Protein AF-A0A9W6NTZ9-F1 (afdb_monomer)

Radius of gyration: 12.87 Å; Cα contacts (8 Å, |Δi|>4): 51; chains: 1; bounding box: 33×21×36 Å

Organism: NCBI:txid53360

Secondary structure (DSSP, 8-state):
-HHHHHHHHHHHHHHHHHHHHHTTS---HHHHHHHHHHHHHHHHHGGG--HHHHHHHHHHHHHHHHHHHSPP-TT--

Solvent-accessible surface area (backbone atoms only — not comparable to full-atom values): 4473 Å² total; per-residue (Å²): 114,66,71,60,56,53,52,51,49,48,54,52,49,50,51,52,52,53,46,20,62,74,52,77,60,32,57,57,69,70,59,46,55,50,50,54,53,49,46,57,49,47,68,68,51,45,82,80,44,57,77,69,57,31,57,52,53,47,54,54,47,53,54,47,53,52,63,68,69,41,73,55,64,89,80,81,120

pLDDT: mean 88.34, std 12.52, range [47.72, 97.06]

Nearest PDB structures (foldseek):
  8c45-assembly1_A  TM=7.413E-01  e=6.107E+00  Salmonella enterica subsp. enterica serovar Typhimurium str. D23580
  3kbt-assembly1_A  TM=5.741E-01  e=6.107E+00  Homo sapiens

Structure (mmCIF, N/CA/C/O backbone):
data_AF-A0A9W6NTZ9-F1
#
_entry.id   AF-A0A9W6NTZ9-F1
#
loop_
_atom_site.group_PDB
_atom_site.id
_atom_site.type_symbol
_atom_site.label_atom_id
_atom_site.label_alt_id
_atom_site.label_comp_id
_atom_site.label_asym_id
_atom_site.label_entity_id
_atom_site.label_seq_id
_atom_site.pdbx_PDB_ins_code
_atom_site.Cartn_x
_atom_site.Cartn_y
_atom_site.Cartn_z
_atom_site.occupancy
_atom_site.B_iso_or_equiv
_atom_site.auth_seq_id
_atom_site.auth_comp_id
_atom_site.auth_asym_id
_atom_site.auth_atom_id
_atom_site.pdbx_PDB_model_num
ATOM 1 N N . MET A 1 1 ? 19.076 -6.892 -4.816 1.00 52.97 1 MET A N 1
ATOM 2 C CA . MET A 1 1 ? 18.356 -6.998 -3.525 1.00 52.97 1 MET A CA 1
ATOM 3 C C . MET A 1 1 ? 16.979 -6.337 -3.558 1.00 52.97 1 MET A C 1
ATOM 5 O O . MET A 1 1 ? 16.192 -6.669 -2.686 1.00 52.97 1 MET A O 1
ATOM 9 N N . ALA A 1 2 ? 16.652 -5.505 -4.564 1.00 61.09 2 ALA A N 1
ATOM 10 C CA . ALA A 1 2 ? 15.346 -4.848 -4.703 1.00 61.09 2 ALA A CA 1
ATOM 11 C C . ALA A 1 2 ? 14.142 -5.785 -4.486 1.00 61.09 2 ALA A C 1
ATOM 13 O O . ALA A 1 2 ? 13.235 -5.433 -3.751 1.00 61.09 2 ALA A O 1
ATOM 14 N N . GLY A 1 3 ? 14.175 -7.021 -4.998 1.00 65.25 3 GLY A N 1
ATOM 15 C CA . GLY A 1 3 ? 13.072 -7.972 -4.804 1.00 65.25 3 GLY A CA 1
ATOM 16 C C . GLY A 1 3 ? 12.716 -8.290 -3.341 1.00 65.25 3 GLY A C 1
ATOM 17 O O . GLY A 1 3 ? 11.546 -8.491 -3.046 1.00 65.25 3 GLY A O 1
ATOM 18 N N . VAL A 1 4 ? 13.679 -8.299 -2.407 1.00 69.12 4 VAL A N 1
ATOM 19 C CA . VAL A 1 4 ? 13.383 -8.541 -0.977 1.00 69.12 4 VAL A CA 1
ATOM 20 C C . VAL A 1 4 ? 12.696 -7.325 -0.356 1.00 69.12 4 VAL A C 1
ATOM 22 O O . VAL A 1 4 ? 11.701 -7.485 0.344 1.00 69.12 4 VAL A O 1
ATOM 25 N N . GLU A 1 5 ? 13.169 -6.120 -0.677 1.00 82.69 5 GLU A N 1
ATOM 26 C CA . GLU A 1 5 ? 12.548 -4.861 -0.243 1.00 82.69 5 GLU A CA 1
ATOM 27 C C . GLU A 1 5 ? 11.118 -4.730 -0.786 1.00 82.69 5 GLU A C 1
ATOM 29 O O . GLU A 1 5 ? 10.199 -4.367 -0.059 1.00 82.69 5 GLU A O 1
ATOM 34 N N . MET A 1 6 ? 10.901 -5.114 -2.046 1.00 86.94 6 MET A N 1
ATOM 35 C CA . MET A 1 6 ? 9.588 -5.046 -2.689 1.00 86.94 6 MET A CA 1
ATOM 36 C C . MET A 1 6 ? 8.581 -6.053 -2.106 1.00 86.94 6 MET A C 1
ATOM 38 O O . MET A 1 6 ? 7.384 -5.765 -2.066 1.00 86.94 6 MET A O 1
ATOM 42 N N . VAL A 1 7 ? 9.036 -7.217 -1.625 1.00 90.31 7 VAL A N 1
ATOM 43 C CA . VAL A 1 7 ? 8.180 -8.186 -0.909 1.00 90.31 7 VAL A CA 1
ATOM 44 C C . VAL A 1 7 ? 7.800 -7.670 0.479 1.00 90.31 7 VAL A C 1
ATOM 46 O O . VAL A 1 7 ? 6.658 -7.842 0.90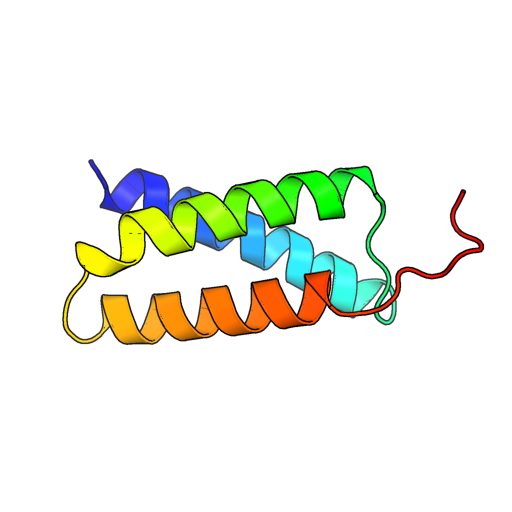1 1.00 90.31 7 VAL A O 1
ATOM 49 N N . VAL A 1 8 ? 8.731 -7.022 1.185 1.00 91.69 8 VAL A N 1
ATOM 50 C CA . VAL A 1 8 ? 8.436 -6.396 2.484 1.00 91.69 8 VAL A CA 1
ATOM 51 C C . VAL A 1 8 ? 7.435 -5.252 2.303 1.00 91.69 8 VAL A C 1
ATOM 53 O O . VAL A 1 8 ? 6.421 -5.222 2.996 1.00 91.69 8 VAL A O 1
ATOM 56 N N . LEU A 1 9 ? 7.649 -4.393 1.301 1.00 92.44 9 LEU A N 1
ATOM 57 C CA . LEU A 1 9 ? 6.726 -3.313 0.947 1.00 92.44 9 LEU A CA 1
ATOM 58 C C . LEU A 1 9 ? 5.321 -3.813 0.603 1.00 92.44 9 LEU A C 1
ATOM 60 O O . LEU A 1 9 ? 4.337 -3.208 1.026 1.00 92.44 9 LEU A O 1
ATOM 64 N N . ASP A 1 10 ? 5.218 -4.916 -0.138 1.00 94.81 10 ASP A N 1
ATOM 65 C CA . ASP A 1 10 ? 3.931 -5.544 -0.440 1.00 94.81 10 ASP A CA 1
ATOM 66 C C . ASP A 1 10 ? 3.201 -5.984 0.835 1.00 94.81 10 ASP A C 1
ATOM 68 O O . ASP A 1 10 ? 2.052 -5.594 1.056 1.00 94.81 10 ASP A O 1
ATOM 72 N N . ALA A 1 11 ? 3.886 -6.723 1.712 1.00 95.50 11 ALA A N 1
ATOM 73 C CA . ALA A 1 11 ? 3.307 -7.213 2.960 1.00 95.50 11 ALA A CA 1
ATOM 74 C C . ALA A 1 11 ? 2.856 -6.068 3.882 1.00 95.50 11 ALA A C 1
ATOM 76 O O . ALA A 1 11 ? 1.780 -6.132 4.486 1.00 95.50 11 ALA A O 1
ATOM 77 N N . ASP A 1 12 ? 3.653 -5.006 3.955 1.00 95.25 12 ASP A N 1
ATOM 78 C CA . ASP A 1 12 ? 3.386 -3.825 4.767 1.00 95.25 12 ASP A CA 1
ATOM 79 C C . ASP A 1 12 ? 2.158 -3.045 4.290 1.00 95.25 12 ASP A C 1
ATOM 81 O O . ASP A 1 12 ? 1.255 -2.732 5.081 1.00 95.25 12 ASP A O 1
ATOM 85 N N . VAL A 1 13 ? 2.079 -2.781 2.983 1.00 95.94 13 VAL A N 1
ATOM 86 C CA . VAL A 1 13 ? 0.916 -2.123 2.379 1.00 95.94 13 VAL A CA 1
ATOM 87 C C . VAL A 1 13 ? -0.321 -3.006 2.516 1.00 95.94 13 VAL A C 1
ATOM 89 O O . VAL A 1 13 ? -1.367 -2.522 2.955 1.00 95.94 13 VAL A O 1
ATOM 92 N N . ALA A 1 14 ? -0.220 -4.305 2.222 1.00 95.62 14 ALA A N 1
ATOM 93 C CA . ALA A 1 14 ? -1.333 -5.242 2.352 1.00 95.62 14 ALA A CA 1
ATOM 94 C C . ALA A 1 14 ? -1.863 -5.310 3.795 1.00 95.62 14 ALA A C 1
ATOM 96 O O . ALA A 1 14 ? -3.078 -5.353 4.011 1.00 95.62 14 ALA A O 1
ATOM 97 N N . GLY A 1 15 ? -0.976 -5.255 4.794 1.00 95.69 15 GLY A N 1
ATOM 98 C CA . GLY A 1 15 ? -1.343 -5.190 6.209 1.00 95.69 15 GLY A CA 1
ATOM 99 C C . GLY A 1 15 ? -2.137 -3.928 6.561 1.00 95.69 15 GLY A C 1
ATOM 100 O O . GLY A 1 15 ? -3.174 -4.007 7.235 1.00 95.69 15 GLY A O 1
ATOM 101 N N . CYS A 1 16 ? -1.701 -2.770 6.063 1.00 95.94 16 CYS A N 1
ATOM 102 C CA . CYS A 1 16 ? -2.396 -1.498 6.271 1.00 95.94 16 CYS A CA 1
ATOM 103 C C . CYS A 1 16 ? -3.753 -1.460 5.555 1.00 95.94 16 CYS A C 1
ATOM 105 O O . CYS A 1 16 ? -4.758 -1.121 6.180 1.00 95.94 16 CYS A O 1
ATOM 107 N N . VAL A 1 17 ? -3.814 -1.878 4.286 1.00 95.00 17 VAL A N 1
ATOM 108 C CA . VAL A 1 17 ? -5.058 -1.953 3.497 1.00 95.00 17 VAL A CA 1
ATOM 109 C C . VAL A 1 17 ? -6.057 -2.917 4.143 1.00 95.00 17 VAL A C 1
ATOM 111 O O . VAL A 1 17 ? -7.229 -2.582 4.298 1.00 95.00 17 VAL A O 1
AT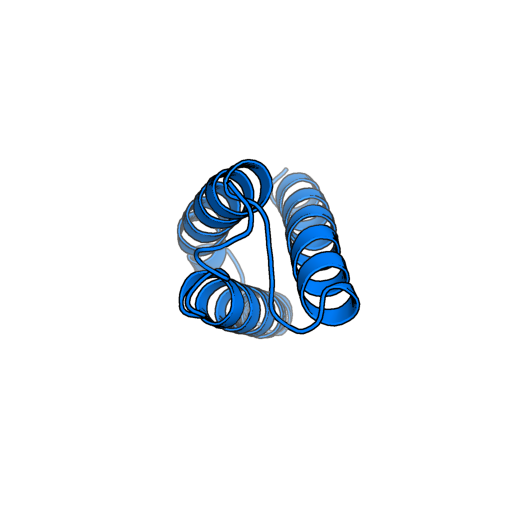OM 114 N N . SER A 1 18 ? -5.603 -4.093 4.585 1.00 95.94 18 SER A N 1
ATOM 115 C CA . SER A 1 18 ? -6.446 -5.070 5.288 1.00 95.94 18 SER A CA 1
ATOM 116 C C . SER A 1 18 ? -7.020 -4.497 6.585 1.00 95.94 18 SER A C 1
ATOM 118 O O . SER A 1 18 ? -8.205 -4.670 6.873 1.00 95.94 18 SER A O 1
ATOM 120 N N . THR A 1 19 ? -6.207 -3.763 7.349 1.00 95.19 19 THR A N 1
ATOM 121 C CA . THR A 1 19 ? -6.657 -3.080 8.570 1.00 95.19 19 THR A CA 1
ATOM 122 C C . THR A 1 19 ? -7.686 -1.996 8.251 1.00 95.19 19 THR A C 1
ATOM 124 O O . THR A 1 19 ? -8.741 -1.962 8.878 1.00 95.19 19 THR A O 1
ATOM 127 N N . TRP A 1 20 ? -7.422 -1.165 7.240 1.00 94.81 20 TRP A N 1
ATOM 128 C CA . TRP A 1 20 ? -8.332 -0.113 6.783 1.00 94.81 20 TRP A CA 1
ATOM 129 C C . TRP A 1 20 ? -9.695 -0.677 6.356 1.00 94.81 20 TRP A C 1
ATOM 131 O O . TRP A 1 20 ? -10.733 -0.188 6.800 1.00 94.81 20 TRP A O 1
ATOM 141 N N . LEU A 1 21 ? -9.704 -1.766 5.577 1.00 94.69 21 LEU A N 1
ATOM 142 C CA . LEU A 1 21 ? -10.930 -2.467 5.178 1.00 94.69 21 LEU A CA 1
ATOM 143 C C . LEU A 1 21 ? -11.693 -3.032 6.385 1.00 94.69 21 LEU A C 1
ATOM 145 O O . LEU A 1 21 ? -12.912 -2.891 6.465 1.00 94.69 21 LEU A O 1
ATOM 149 N N . ARG A 1 22 ? -10.990 -3.660 7.338 1.00 95.06 22 ARG A N 1
ATOM 150 C CA . ARG A 1 22 ? -11.601 -4.236 8.552 1.00 95.06 22 ARG A CA 1
ATOM 151 C C . ARG A 1 22 ? -12.196 -3.178 9.475 1.00 95.06 22 ARG A C 1
ATOM 153 O O . ARG A 1 22 ? -13.204 -3.444 10.121 1.00 95.06 22 ARG A O 1
ATOM 160 N N . ASN A 1 23 ? -11.597 -1.996 9.506 1.00 92.62 23 ASN A N 1
ATOM 161 C CA . ASN A 1 23 ? -12.009 -0.885 10.356 1.00 92.62 23 ASN A CA 1
ATOM 162 C C . ASN A 1 23 ? -12.976 0.079 9.649 1.00 92.62 23 ASN A C 1
ATOM 164 O O . ASN A 1 23 ? -13.126 1.220 10.079 1.00 92.62 23 ASN A O 1
ATOM 168 N N . GLY A 1 24 ? -13.620 -0.349 8.557 1.00 90.69 24 GLY A N 1
ATOM 169 C CA . GLY A 1 24 ? -14.653 0.444 7.885 1.00 90.69 24 GLY A CA 1
ATOM 170 C C . GLY A 1 24 ? -14.132 1.726 7.235 1.00 90.69 24 GLY A C 1
ATOM 171 O O . GLY A 1 24 ? -14.858 2.712 7.166 1.00 90.69 24 GLY A O 1
ATOM 172 N N . GLY A 1 25 ? -12.883 1.724 6.769 1.00 91.06 25 GLY A N 1
ATOM 173 C CA . GLY A 1 25 ? -12.259 2.885 6.142 1.00 91.06 25 GLY A CA 1
ATOM 174 C C . GLY A 1 25 ? -11.422 3.748 7.090 1.00 91.06 25 GLY A C 1
ATOM 175 O O . GLY A 1 25 ? -11.013 4.848 6.715 1.00 91.06 25 GLY A O 1
ATOM 176 N N .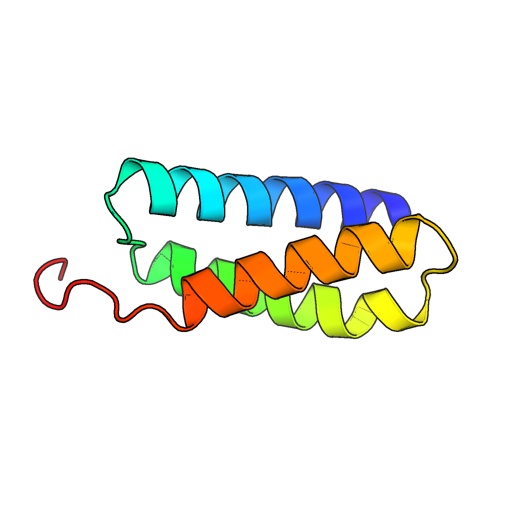 ASN A 1 26 ? -11.139 3.261 8.300 1.00 89.94 26 ASN A N 1
ATOM 177 C CA . ASN A 1 26 ? -10.323 3.965 9.283 1.00 89.94 26 ASN A CA 1
ATOM 178 C C . ASN A 1 26 ? -8.949 3.300 9.472 1.00 89.94 26 ASN A C 1
ATOM 180 O O . ASN A 1 26 ? -8.824 2.078 9.564 1.00 89.94 26 ASN A O 1
ATOM 184 N N . LEU A 1 27 ? -7.909 4.122 9.547 1.00 91.88 27 LEU A N 1
ATOM 185 C CA . LEU A 1 27 ? -6.543 3.714 9.834 1.00 91.88 27 LEU A CA 1
ATOM 186 C C . LEU A 1 27 ? -5.947 4.742 10.796 1.00 91.88 27 LEU A C 1
ATOM 188 O O . LEU A 1 27 ? -5.986 5.934 10.496 1.00 91.88 27 LEU A O 1
ATOM 192 N N . ASP A 1 28 ? -5.414 4.280 11.928 1.00 90.88 28 ASP A N 1
ATOM 193 C CA . ASP A 1 28 ? -4.806 5.155 12.933 1.00 90.88 28 ASP A CA 1
ATOM 194 C C . ASP A 1 28 ? -3.585 5.910 12.389 1.00 90.88 28 ASP A C 1
ATOM 196 O O . ASP A 1 28 ? -2.944 5.487 11.422 1.00 90.88 28 ASP A O 1
ATOM 200 N N . ASP A 1 29 ? -3.247 7.023 13.041 1.00 91.19 29 ASP A N 1
ATOM 201 C CA . ASP A 1 29 ? -2.184 7.929 12.603 1.00 91.19 29 ASP A CA 1
ATOM 202 C C . ASP A 1 29 ? -0.817 7.247 12.501 1.00 91.19 29 ASP A C 1
ATOM 204 O O . ASP A 1 29 ? -0.041 7.549 11.591 1.00 91.19 29 ASP A O 1
ATOM 208 N N . GLN A 1 30 ? -0.524 6.287 13.386 1.00 92.94 30 GLN A N 1
ATOM 209 C CA . GLN A 1 30 ? 0.732 5.542 13.338 1.00 92.94 30 GLN A CA 1
ATOM 210 C C . GLN A 1 30 ? 0.813 4.708 12.055 1.00 92.94 30 GLN A C 1
ATOM 212 O O . GLN A 1 30 ? 1.811 4.771 11.332 1.00 92.94 30 GLN A O 1
ATOM 217 N N . ARG A 1 31 ? -0.238 3.944 11.741 1.00 93.38 31 ARG A N 1
ATOM 218 C CA . ARG 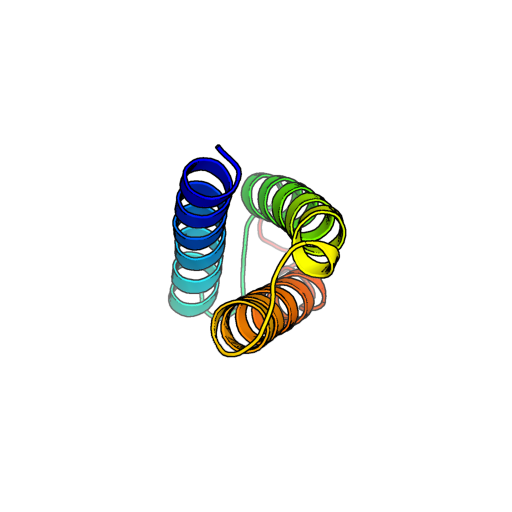A 1 31 ? -0.308 3.138 10.515 1.00 93.38 31 ARG A CA 1
ATOM 219 C C . ARG A 1 31 ? -0.401 3.999 9.258 1.00 93.38 31 ARG A C 1
ATOM 221 O O . ARG A 1 31 ? 0.182 3.628 8.245 1.00 93.38 31 ARG A O 1
ATOM 228 N N . ARG A 1 32 ? -1.062 5.158 9.312 1.00 94.06 32 ARG A N 1
ATOM 229 C CA . ARG A 1 32 ? -1.060 6.140 8.213 1.00 94.06 32 ARG A CA 1
ATOM 230 C C . ARG A 1 32 ? 0.329 6.692 7.938 1.00 94.06 32 ARG A C 1
ATOM 232 O O . ARG A 1 32 ? 0.748 6.717 6.786 1.00 94.06 32 ARG A O 1
ATOM 239 N N . GLY A 1 33 ? 1.050 7.100 8.982 1.00 94.38 33 GLY A N 1
ATOM 240 C CA . GLY A 1 33 ? 2.425 7.577 8.858 1.00 94.38 33 GLY A CA 1
ATOM 241 C C . GLY A 1 33 ? 3.341 6.507 8.268 1.00 94.38 33 GLY A C 1
ATOM 242 O O . GLY A 1 33 ? 4.125 6.794 7.367 1.00 94.38 33 GLY A O 1
ATOM 243 N N . TYR A 1 34 ? 3.183 5.259 8.714 1.00 95.06 34 TYR A N 1
ATOM 244 C CA . TYR A 1 34 ? 3.905 4.123 8.147 1.00 95.06 34 TYR A CA 1
ATOM 245 C C . TYR A 1 34 ? 3.582 3.907 6.663 1.00 95.06 34 TYR A C 1
ATOM 247 O O . TYR A 1 34 ? 4.483 3.836 5.832 1.00 95.06 34 TYR A O 1
ATOM 255 N N . LEU A 1 35 ? 2.296 3.894 6.311 1.00 95.88 35 LEU A N 1
ATOM 256 C CA . LEU A 1 35 ? 1.839 3.705 4.939 1.00 95.88 35 LEU A CA 1
ATOM 257 C C . LEU A 1 35 ? 2.326 4.820 3.993 1.00 95.88 35 LEU A C 1
ATOM 259 O O . LEU A 1 35 ? 2.670 4.540 2.848 1.00 95.88 35 LEU A O 1
ATOM 263 N N . ALA A 1 36 ? 2.431 6.063 4.473 1.00 96.38 36 ALA A N 1
ATOM 264 C CA . ALA A 1 36 ? 3.018 7.171 3.715 1.00 96.38 36 ALA A CA 1
ATOM 265 C C . ALA A 1 36 ? 4.521 6.971 3.443 1.00 96.38 36 ALA A C 1
ATOM 267 O O . ALA A 1 36 ? 5.023 7.348 2.386 1.00 96.38 36 ALA A O 1
ATOM 268 N N . VAL A 1 37 ? 5.260 6.340 4.362 1.00 96.38 37 VAL A N 1
ATOM 269 C CA . VAL A 1 37 ? 6.658 5.959 4.108 1.00 96.38 37 VAL A CA 1
ATOM 270 C C . VAL A 1 37 ? 6.730 4.876 3.028 1.00 96.38 37 VAL A C 1
ATOM 272 O O . VAL A 1 37 ? 7.550 4.995 2.115 1.00 96.38 37 VAL A O 1
ATOM 275 N N . CYS A 1 38 ? 5.856 3.866 3.084 1.00 95.75 38 CYS A N 1
ATOM 276 C CA . CYS A 1 38 ? 5.772 2.822 2.058 1.00 95.75 38 CYS A CA 1
ATOM 277 C C . CYS A 1 38 ? 5.441 3.402 0.673 1.00 95.75 38 CYS A C 1
ATOM 279 O O . CYS A 1 38 ? 6.076 3.021 -0.307 1.00 95.75 38 CYS A O 1
ATOM 281 N N . GLU A 1 39 ? 4.519 4.368 0.584 1.00 96.19 39 GLU A N 1
ATOM 282 C CA . GLU A 1 39 ? 4.193 5.083 -0.660 1.00 96.19 39 GLU A CA 1
ATOM 283 C C . GLU A 1 39 ? 5.448 5.688 -1.310 1.00 96.19 39 GLU A C 1
ATOM 285 O O . GLU A 1 39 ? 5.731 5.463 -2.487 1.00 96.19 39 GLU A O 1
ATOM 290 N N . GLN A 1 40 ? 6.246 6.419 -0.528 1.00 96.06 40 GLN A N 1
ATOM 291 C CA . GLN A 1 40 ? 7.463 7.063 -1.024 1.00 96.06 40 GLN A CA 1
ATOM 292 C C . GLN A 1 40 ? 8.522 6.051 -1.468 1.00 96.06 40 GLN A C 1
ATOM 294 O O . GLN A 1 40 ? 9.270 6.316 -2.410 1.00 96.06 40 GLN A O 1
ATOM 299 N N . GLN A 1 41 ? 8.605 4.901 -0.800 1.00 94.56 41 GLN A N 1
ATOM 300 C CA . GLN A 1 41 ? 9.508 3.825 -1.203 1.00 94.56 41 GLN A CA 1
ATOM 301 C C . GLN A 1 41 ? 9.042 3.173 -2.511 1.00 94.56 41 GLN A C 1
ATOM 303 O O . GLN A 1 41 ? 9.855 3.027 -3.421 1.00 94.56 41 GLN A O 1
ATOM 308 N N . LEU A 1 42 ? 7.741 2.902 -2.667 1.00 93.44 42 LEU A N 1
ATOM 309 C CA . LEU A 1 42 ? 7.171 2.398 -3.920 1.00 93.44 42 LEU A CA 1
ATOM 310 C C . LEU A 1 42 ? 7.462 3.340 -5.092 1.00 93.44 42 LEU A C 1
ATOM 312 O O . LEU A 1 42 ? 8.008 2.901 -6.101 1.00 93.44 42 LEU A O 1
ATOM 316 N N . ILE A 1 43 ? 7.197 4.642 -4.940 1.00 94.38 43 ILE A N 1
ATOM 317 C CA . ILE A 1 43 ? 7.460 5.645 -5.988 1.00 94.38 43 ILE A CA 1
ATOM 318 C C . ILE A 1 43 ? 8.936 5.642 -6.417 1.00 94.38 43 ILE A C 1
ATOM 320 O O . ILE A 1 43 ? 9.236 5.816 -7.598 1.00 94.38 43 ILE A O 1
ATOM 324 N N . ARG A 1 44 ? 9.866 5.440 -5.476 1.00 92.94 44 ARG A N 1
ATOM 325 C CA . ARG A 1 44 ? 11.308 5.403 -5.766 1.00 92.94 44 ARG A CA 1
ATOM 326 C C . ARG A 1 44 ? 11.750 4.116 -6.449 1.00 92.94 44 ARG A C 1
ATOM 328 O O . ARG A 1 44 ? 12.648 4.179 -7.278 1.00 92.94 44 ARG A O 1
ATOM 335 N N . SER A 1 45 ? 11.151 2.981 -6.098 1.00 90.56 45 SER A N 1
ATOM 336 C CA . SER A 1 45 ? 11.551 1.666 -6.609 1.00 90.56 45 SER A CA 1
ATOM 337 C C . SER A 1 45 ? 10.880 1.299 -7.933 1.00 90.56 45 SER A C 1
ATOM 339 O O . SER A 1 45 ? 11.459 0.569 -8.730 1.00 90.56 45 SER A O 1
ATOM 341 N N . MET A 1 46 ? 9.687 1.828 -8.212 1.00 89.88 46 MET A N 1
ATOM 342 C CA . MET A 1 46 ? 8.928 1.514 -9.429 1.00 89.88 46 MET A CA 1
ATOM 343 C C . MET A 1 46 ? 9.655 1.769 -10.761 1.00 89.88 46 MET A C 1
ATOM 345 O O . MET A 1 46 ? 9.464 0.960 -11.667 1.00 89.88 46 MET A O 1
ATOM 349 N N . PRO A 1 47 ? 10.492 2.815 -10.929 1.00 91.12 47 PRO A N 1
ATOM 350 C CA . PRO A 1 47 ? 11.251 3.021 -12.165 1.00 91.12 47 PRO A CA 1
ATOM 351 C C . PRO A 1 47 ? 12.233 1.893 -12.509 1.00 91.12 47 PRO A C 1
ATOM 353 O O . PRO A 1 47 ? 12.672 1.808 -13.653 1.00 91.12 47 PRO A O 1
ATOM 356 N N . GLU A 1 48 ? 12.601 1.055 -11.537 1.00 89.62 48 GLU A N 1
ATOM 357 C CA . GLU A 1 48 ? 13.504 -0.085 -11.735 1.00 89.62 48 GLU A CA 1
ATOM 358 C C . GLU A 1 48 ? 12.765 -1.363 -12.166 1.00 89.62 48 GLU A C 1
ATOM 360 O O . GLU A 1 48 ? 13.409 -2.360 -12.490 1.00 89.62 48 GLU A O 1
ATOM 365 N N . LEU A 1 49 ? 11.428 -1.346 -12.169 1.00 88.31 49 LEU A N 1
ATOM 366 C CA . LEU A 1 49 ? 10.591 -2.496 -12.498 1.00 88.31 49 LEU A CA 1
ATOM 367 C C . LEU A 1 49 ? 10.178 -2.481 -13.968 1.00 88.3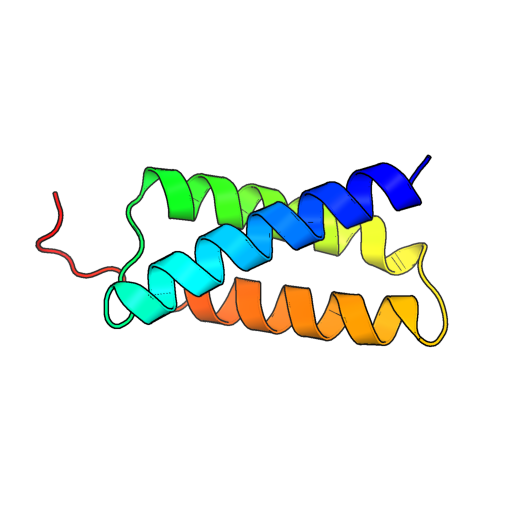1 49 LEU A C 1
ATOM 369 O O . LEU A 1 49 ? 9.928 -1.427 -14.554 1.00 88.31 49 LEU A O 1
ATOM 373 N N . ASP A 1 50 ? 10.003 -3.666 -14.545 1.00 88.06 50 ASP A N 1
ATOM 374 C CA . ASP A 1 50 ? 9.479 -3.829 -15.894 1.00 88.06 50 ASP A CA 1
ATOM 375 C C . ASP A 1 50 ? 8.312 -4.828 -15.959 1.00 88.06 50 ASP A C 1
ATOM 377 O O . ASP A 1 50 ? 7.960 -5.526 -15.002 1.00 88.06 50 ASP A O 1
ATOM 381 N N . GLY A 1 51 ? 7.624 -4.815 -17.103 1.00 90.19 51 GLY A N 1
ATOM 382 C CA . GLY A 1 51 ? 6.576 -5.773 -17.440 1.00 90.19 51 GLY A CA 1
ATOM 383 C C . GLY A 1 51 ? 5.500 -5.950 -16.363 1.00 90.19 51 GLY A C 1
ATOM 384 O O . GLY A 1 51 ? 4.773 -5.020 -16.008 1.00 90.19 51 GLY A O 1
ATOM 385 N N . TYR A 1 52 ? 5.356 -7.190 -15.898 1.00 88.56 52 TYR A N 1
ATOM 386 C CA . TYR A 1 52 ? 4.321 -7.575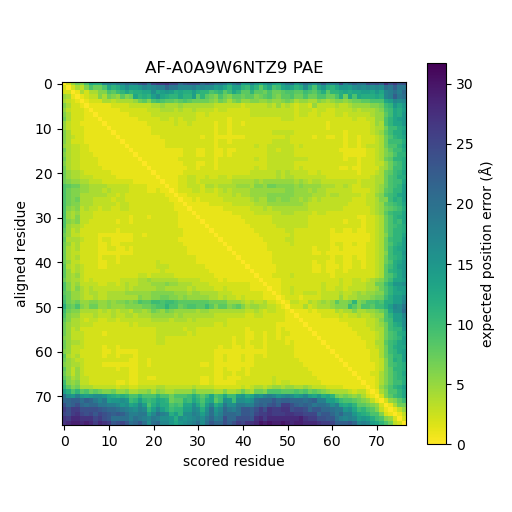 -14.940 1.00 88.56 52 TYR A CA 1
ATOM 387 C C . TYR A 1 52 ? 4.545 -6.967 -13.550 1.00 88.56 52 TYR A C 1
ATOM 389 O O . TYR A 1 52 ? 3.575 -6.559 -12.910 1.00 88.56 52 TYR A O 1
ATOM 397 N N . GLU A 1 53 ? 5.796 -6.871 -13.095 1.00 87.94 53 GLU A N 1
ATOM 398 C CA . GLU A 1 53 ? 6.115 -6.338 -11.767 1.00 87.94 53 GLU A CA 1
ATOM 399 C C . GLU A 1 53 ? 5.729 -4.861 -11.677 1.00 87.94 53 GLU A C 1
ATOM 401 O O . GLU A 1 53 ? 5.030 -4.465 -10.746 1.00 87.94 53 GLU A O 1
ATOM 406 N N . ALA A 1 54 ? 6.059 -4.064 -12.698 1.00 90.81 54 ALA A N 1
ATOM 407 C CA . ALA A 1 54 ? 5.665 -2.656 -12.754 1.00 90.81 54 ALA A CA 1
ATOM 408 C C . ALA A 1 54 ? 4.137 -2.474 -12.664 1.00 90.81 54 ALA A C 1
ATOM 410 O O . ALA A 1 54 ? 3.644 -1.642 -11.902 1.00 90.81 54 ALA A O 1
ATOM 411 N N . ALA A 1 55 ? 3.369 -3.288 -13.398 1.00 93.56 55 ALA A N 1
ATOM 412 C CA . ALA A 1 55 ? 1.908 -3.227 -13.375 1.00 93.56 55 ALA A CA 1
ATOM 413 C C . ALA A 1 55 ? 1.311 -3.672 -12.027 1.00 93.56 55 ALA A C 1
ATOM 415 O O . ALA A 1 55 ? 0.299 -3.122 -11.587 1.00 93.56 55 ALA A O 1
ATOM 416 N N . TYR A 1 56 ? 1.919 -4.665 -11.374 1.00 93.81 56 TYR A N 1
ATOM 417 C CA . TYR A 1 56 ? 1.518 -5.111 -10.042 1.00 93.81 56 TYR A CA 1
ATOM 418 C C . TYR A 1 56 ? 1.746 -4.011 -8.999 1.00 93.81 56 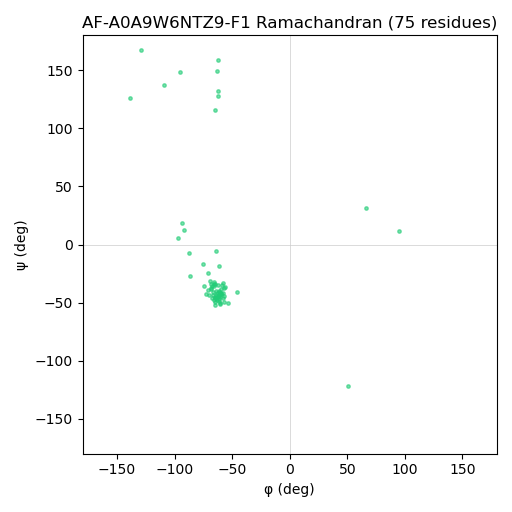TYR A C 1
ATOM 420 O O . TYR A 1 56 ? 0.813 -3.619 -8.295 1.00 93.81 56 TYR A O 1
ATOM 428 N N . TYR A 1 57 ? 2.955 -3.448 -8.958 1.00 94.25 57 TYR A N 1
ATOM 429 C CA . TYR A 1 57 ? 3.317 -2.425 -7.981 1.00 94.25 57 TYR A CA 1
ATOM 430 C C . TYR A 1 57 ? 2.637 -1.075 -8.230 1.00 94.25 57 TYR A C 1
ATOM 432 O O . TYR A 1 57 ? 2.373 -0.353 -7.272 1.00 94.25 57 TYR A O 1
ATOM 440 N N . GLN A 1 58 ? 2.223 -0.777 -9.467 1.00 95.38 58 GLN A N 1
ATOM 441 C CA . GLN A 1 58 ? 1.326 0.351 -9.736 1.00 95.38 58 GLN A CA 1
ATOM 442 C C . GLN A 1 58 ? -0.018 0.195 -9.014 1.00 95.38 58 GLN A C 1
ATOM 444 O O . GLN A 1 58 ? -0.477 1.131 -8.370 1.00 95.38 58 GLN A O 1
ATOM 449 N N . ARG A 1 59 ? -0.633 -0.993 -9.048 1.00 95.81 59 ARG A N 1
ATOM 450 C CA . ARG A 1 59 ? -1.903 -1.230 -8.336 1.00 95.81 59 ARG A CA 1
ATOM 451 C C . ARG A 1 59 ? -1.730 -1.133 -6.823 1.00 95.81 59 ARG A C 1
ATOM 453 O O . ARG A 1 59 ? -2.627 -0.655 -6.132 1.00 95.81 59 ARG A O 1
ATOM 460 N N . LEU A 1 60 ? -0.585 -1.584 -6.310 1.00 96.06 60 LEU A N 1
ATOM 461 C CA . LEU A 1 60 ? -0.243 -1.452 -4.895 1.00 96.06 60 LEU A CA 1
ATOM 462 C C . LEU A 1 60 ? -0.120 0.024 -4.484 1.00 96.06 60 LEU A C 1
ATOM 464 O O . LEU A 1 60 ? -0.648 0.420 -3.441 1.00 96.06 60 LEU A O 1
ATOM 468 N N . LEU A 1 61 ? 0.508 0.848 -5.328 1.00 96.38 61 LEU A N 1
ATOM 469 C CA . LEU A 1 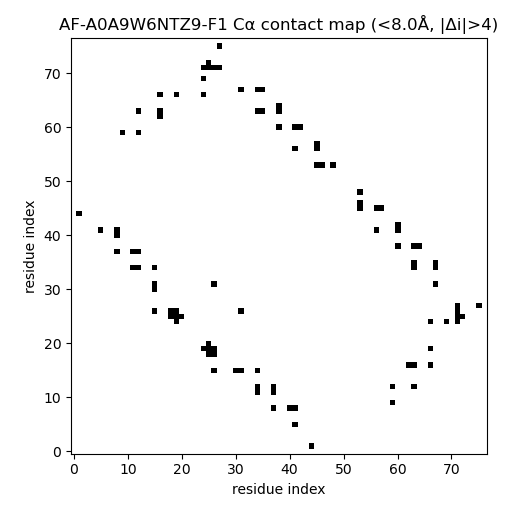61 ? 0.583 2.293 -5.130 1.00 96.38 61 LEU A CA 1
ATOM 470 C C . LEU A 1 61 ? -0.809 2.942 -5.186 1.00 96.38 61 LEU A C 1
ATOM 472 O O . LEU A 1 61 ? -1.140 3.738 -4.311 1.00 96.38 61 LEU A O 1
ATOM 476 N N . ASP A 1 62 ? -1.657 2.555 -6.140 1.00 97.06 62 ASP A N 1
ATOM 477 C CA . ASP A 1 62 ? -3.018 3.095 -6.260 1.00 97.06 62 ASP A CA 1
ATOM 478 C C . ASP A 1 62 ? -3.853 2.821 -4.992 1.00 97.06 62 ASP A C 1
ATOM 480 O O . ASP A 1 62 ? -4.536 3.712 -4.481 1.00 97.06 62 ASP A O 1
ATOM 484 N N . MET A 1 63 ? -3.763 1.606 -4.432 1.00 96.31 63 MET A N 1
ATOM 485 C CA . MET A 1 63 ? -4.407 1.267 -3.154 1.00 96.31 63 MET A CA 1
ATOM 486 C C . MET A 1 63 ? -3.842 2.085 -1.989 1.00 96.31 63 MET A C 1
ATOM 488 O O . MET A 1 63 ? -4.596 2.540 -1.129 1.00 96.31 63 MET A O 1
ATOM 492 N N . THR A 1 64 ? -2.527 2.295 -1.971 1.00 96.75 64 THR A N 1
ATOM 493 C CA . THR A 1 64 ? -1.844 3.102 -0.952 1.00 96.75 64 THR A CA 1
ATOM 494 C C . THR A 1 64 ? -2.361 4.543 -0.954 1.00 96.75 64 THR A C 1
ATOM 496 O O . THR A 1 64 ? -2.792 5.047 0.085 1.00 96.75 64 THR A O 1
ATOM 499 N N . ILE A 1 65 ? -2.410 5.174 -2.132 1.00 96.25 65 ILE A N 1
ATOM 500 C CA . ILE A 1 65 ? -2.925 6.538 -2.323 1.00 96.25 65 ILE A CA 1
ATOM 501 C C . ILE A 1 65 ? -4.389 6.631 -1.887 1.00 96.25 65 ILE A C 1
ATOM 503 O O . ILE A 1 65 ? -4.775 7.587 -1.214 1.00 96.25 65 ILE A O 1
ATOM 507 N N . LEU A 1 66 ? -5.207 5.628 -2.219 1.00 95.19 66 LEU A N 1
ATOM 508 C CA . LEU A 1 66 ? -6.616 5.593 -1.831 1.00 95.19 66 LEU A CA 1
ATOM 509 C C . LEU A 1 66 ? -6.792 5.588 -0.305 1.00 95.19 66 LEU A C 1
ATOM 511 O O . LEU A 1 66 ? -7.582 6.367 0.229 1.00 95.19 66 LEU A O 1
ATOM 515 N N . VAL A 1 67 ? -6.040 4.747 0.409 1.00 94.44 67 VAL A N 1
ATOM 516 C CA . VAL A 1 67 ? -6.118 4.660 1.877 1.00 94.44 67 VAL A CA 1
ATOM 517 C C . VAL A 1 67 ? -5.626 5.949 2.545 1.00 94.44 67 VAL A C 1
ATOM 519 O O . VAL A 1 67 ? -6.239 6.418 3.511 1.00 94.44 67 VAL A O 1
ATOM 522 N N . LEU A 1 68 ? -4.547 6.548 2.034 1.00 94.69 68 LEU A N 1
ATOM 523 C CA . LEU A 1 68 ? -4.009 7.810 2.551 1.00 94.69 68 LEU A CA 1
ATOM 524 C C . LEU A 1 68 ? -4.951 8.992 2.284 1.00 94.69 68 LEU A C 1
ATOM 526 O O . LEU A 1 68 ? -5.134 9.830 3.168 1.00 94.69 68 LEU A O 1
ATOM 530 N N . GLY A 1 69 ? -5.593 9.022 1.112 1.00 91.25 69 GLY A N 1
ATOM 531 C CA . GLY A 1 69 ? -6.544 10.058 0.702 1.00 91.25 69 GLY A CA 1
ATOM 532 C C . GLY A 1 69 ? -7.919 9.970 1.369 1.00 91.25 69 GLY A C 1
ATOM 533 O O . GLY A 1 69 ? -8.660 10.953 1.365 1.00 91.25 69 GLY A O 1
ATOM 534 N N . SER A 1 70 ? -8.268 8.831 1.976 1.00 86.06 70 SER A N 1
ATOM 535 C CA . SER A 1 70 ? -9.460 8.736 2.823 1.00 86.06 70 SER A CA 1
ATOM 536 C C . SER A 1 70 ? -9.298 9.681 4.021 1.00 86.06 70 SER A C 1
ATOM 538 O O . SER A 1 70 ? -8.249 9.649 4.662 1.00 86.06 70 SER A O 1
ATOM 540 N N . PRO A 1 71 ? -10.276 10.519 4.388 1.00 68.62 71 PRO A N 1
ATOM 541 C CA . PRO A 1 71 ? -10.229 11.201 5.676 1.00 68.62 71 PRO A CA 1
ATOM 542 C C . PRO A 1 71 ? -10.256 10.139 6.787 1.00 68.62 71 PRO A C 1
ATOM 544 O O . PRO A 1 71 ? -11.094 9.237 6.758 1.00 68.62 71 PRO A O 1
ATOM 547 N N . GLY A 1 72 ? -9.299 10.194 7.718 1.00 63.50 72 GLY A N 1
ATOM 548 C CA . GLY A 1 72 ? -9.371 9.400 8.948 1.00 63.50 72 GLY A CA 1
ATOM 549 C C . GLY A 1 72 ? -10.588 9.839 9.759 1.00 63.50 72 GLY A C 1
ATOM 550 O O . GLY A 1 72 ? -10.989 11.001 9.666 1.00 63.50 72 GLY A O 1
ATOM 551 N N . ASP A 1 73 ? -11.202 8.933 10.519 1.00 59.03 73 ASP A N 1
ATOM 552 C CA . ASP A 1 73 ? -12.307 9.322 11.396 1.00 59.03 73 ASP A CA 1
ATOM 553 C C . ASP A 1 73 ? -11.760 10.271 12.482 1.00 59.03 73 ASP A C 1
ATOM 555 O O . ASP A 1 73 ? -10.920 9.843 13.283 1.00 59.03 73 ASP A O 1
ATOM 559 N N . PRO A 1 74 ? -12.189 11.549 12.533 1.00 52.88 74 PRO A N 1
ATOM 560 C CA . PRO A 1 74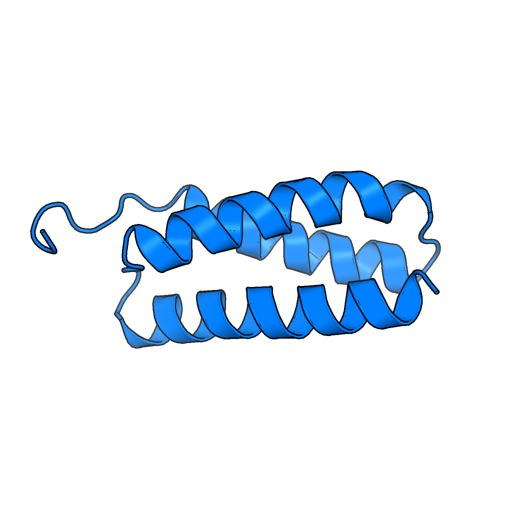 ? -11.642 12.535 13.467 1.00 52.88 74 PRO A CA 1
ATOM 561 C C . PRO A 1 74 ? -11.891 12.199 14.948 1.00 52.88 74 PRO A C 1
ATOM 563 O O . PRO A 1 74 ? -11.396 12.912 15.817 1.00 52.88 74 PRO A O 1
ATOM 566 N N . LEU A 1 75 ? -12.647 11.138 15.253 1.00 56.41 75 LEU A N 1
ATOM 567 C CA . LEU A 1 75 ? -12.984 10.707 16.613 1.00 56.41 75 LEU A CA 1
ATOM 568 C C . LEU A 1 75 ? -12.082 9.593 17.177 1.00 56.41 75 LEU A C 1
ATOM 570 O O . LEU A 1 75 ? -12.360 9.094 18.263 1.00 56.41 75 LEU A O 1
ATOM 574 N N . SER A 1 76 ? -11.024 9.185 16.469 1.00 53.41 76 SER A N 1
ATOM 575 C CA . SER A 1 76 ? -10.123 8.100 16.914 1.00 53.41 76 SER A CA 1
ATOM 576 C C . SER A 1 76 ? -8.902 8.556 17.736 1.00 53.41 76 SER A C 1
ATOM 578 O O . SER A 1 76 ? -7.985 7.758 17.927 1.00 53.41 76 SER A O 1
ATOM 580 N N . GLY A 1 77 ? -8.878 9.812 18.202 1.00 47.72 77 GLY A N 1
ATOM 581 C CA . GLY A 1 77 ? -7.810 10.388 19.037 1.00 47.72 77 GLY A CA 1
ATOM 582 C C . GLY A 1 77 ? -8.063 10.287 20.536 1.00 47.72 77 GLY A C 1
ATOM 583 O O . GLY A 1 77 ? -9.229 10.471 20.950 1.00 47.72 77 GLY A O 1
#

Mean predicted aligned error: 4.88 Å

Foldseek 3Di:
DLVVVVVVLLVLLCVQLVVCVVVVLADDPVSLVVLVVSLVVLVVSLVVDDDPVNVVSVVSNVSSCVSNPRDHDPPPD

Sequence (77 aa):
MAGVEMVVLDADVAGCVSTWLRNGGNLDDQRRGYLAVCEQQLIRSMPELDGYEAAYYQRLLDMTILVLGSPGDPLSG